Protein AF-A0A914V6E9-F1 (afdb_monomer_lite)

InterPro domains:
  IPR001275 DM DNA-binding domain [PF00751] (6-47)
  IPR001275 DM DNA-binding domain [PS50809] (8-56)
  IPR001275 DM DNA-binding domain [SM00301] (4-58)
  IPR026607 DMRT family [PTHR12322] (3-56)
  IPR036407 DM DNA-binding domain superfamily [G3DSA:4.10.1040.10] (1-49)
  IPR036407 DM DNA-binding domain superfamily [SSF82927] (3-50)

Secondary structure (DSSP, 8-state):
------B-HHHHTTT----BSTTTTTT-TTTT--SHHHHHHHHHHHHHHHHHHHHHH-------TT------------------------

Radius of gyration: 22.56 Å; chains: 1; bounding box: 60×39×49 Å

Sequence (90 aa):
MPKDQYMCQLCANHGIFNQPKKGHKQKCPYKTCECNLCALNTKRRTLDQIERQLKNTSGPADFDPHQKGSSSYAGLTINKNMETPSTSKI

Organism: NCBI:txid2011161

Foldseek 3Di:
DDPDQPADQQCVLVVHGPHRPVPCQVVPPSVPPPPPSVVVVVVVVVVVVVVVVVVVVDDPPPCPVPDDDDDPPPDDDDDPPDDDPDDDDD

Structure (mmCIF, N/CA/C/O backbone):
data_AF-A0A914V6E9-F1
#
_entry.id   AF-A0A914V6E9-F1
#
loop_
_atom_site.group_PDB
_atom_site.id
_atom_site.type_symbol
_atom_site.label_atom_id
_atom_site.label_alt_id
_atom_site.label_comp_id
_atom_site.label_asym_id
_atom_site.label_entity_id
_atom_site.label_seq_id
_atom_site.pdbx_PDB_ins_code
_atom_site.Cartn_x
_atom_site.Cartn_y
_atom_site.Cartn_z
_atom_site.occupancy
_atom_site.B_iso_or_equiv
_atom_site.auth_seq_id
_atom_site.auth_comp_id
_atom_site.auth_asym_id
_atom_site.auth_atom_id
_atom_site.pdbx_PDB_model_num
ATOM 1 N N . MET A 1 1 ? -9.284 19.792 -5.601 1.00 48.66 1 MET A N 1
ATOM 2 C CA . MET A 1 1 ? -8.999 18.878 -4.472 1.00 48.66 1 MET A CA 1
ATOM 3 C C . MET A 1 1 ? -7.527 19.013 -4.130 1.00 48.66 1 MET A C 1
ATOM 5 O O . MET A 1 1 ? -6.739 18.944 -5.070 1.00 48.66 1 MET A O 1
ATOM 9 N N . PRO A 1 2 ? -7.136 19.286 -2.875 1.00 43.62 2 PRO A N 1
ATOM 10 C CA . PRO A 1 2 ? -5.724 19.410 -2.539 1.00 43.62 2 PRO A CA 1
ATOM 11 C C . PRO A 1 2 ? -5.047 18.068 -2.823 1.00 43.62 2 PRO A C 1
ATOM 13 O O . PRO A 1 2 ? -5.477 17.032 -2.314 1.00 43.62 2 PRO A O 1
ATOM 16 N N . LYS A 1 3 ? -4.043 18.095 -3.699 1.00 51.66 3 LYS A N 1
ATOM 17 C CA . LYS A 1 3 ? -3.194 16.947 -3.996 1.00 51.66 3 LYS A CA 1
ATOM 18 C C . LYS A 1 3 ? -2.377 16.603 -2.746 1.00 51.66 3 LYS A C 1
ATOM 20 O O . LYS A 1 3 ? -1.798 17.479 -2.114 1.00 51.66 3 LYS A O 1
ATOM 25 N N . ASP A 1 4 ? -2.334 15.313 -2.443 1.00 57.72 4 ASP A N 1
ATOM 26 C CA . ASP A 1 4 ? -1.236 14.660 -1.728 1.00 57.72 4 ASP A CA 1
ATOM 27 C C . ASP A 1 4 ? -1.158 14.803 -0.203 1.00 57.72 4 ASP A C 1
ATOM 29 O O . ASP A 1 4 ? -0.062 14.853 0.363 1.00 57.72 4 ASP A O 1
ATOM 33 N N . GLN A 1 5 ? -2.283 14.691 0.517 1.00 57.97 5 GLN A N 1
ATOM 34 C CA . GLN A 1 5 ? -2.148 14.139 1.868 1.00 57.97 5 GLN A CA 1
ATOM 35 C C . GLN A 1 5 ? -1.822 12.647 1.748 1.00 57.97 5 GLN A C 1
ATOM 37 O O . GLN A 1 5 ? -2.671 11.810 1.451 1.00 57.97 5 GLN A O 1
ATOM 42 N N . TYR A 1 6 ? -0.538 12.330 1.906 1.00 79.25 6 TYR A N 1
ATOM 43 C CA . TYR A 1 6 ? 0.013 11.002 1.673 1.00 79.25 6 TYR A CA 1
ATOM 44 C C . TYR A 1 6 ? -0.450 10.025 2.764 1.00 79.25 6 TYR A C 1
ATOM 46 O O . TYR A 1 6 ? 0.143 9.936 3.845 1.00 79.25 6 TYR A O 1
ATOM 54 N N . MET A 1 7 ? -1.541 9.312 2.487 1.00 89.88 7 MET A N 1
ATOM 55 C CA . MET A 1 7 ? -2.132 8.321 3.386 1.00 89.88 7 MET A CA 1
ATOM 56 C C . MET A 1 7 ? -1.473 6.947 3.242 1.00 89.88 7 MET A C 1
ATOM 58 O O . MET A 1 7 ? -0.811 6.622 2.251 1.00 89.88 7 MET A O 1
ATOM 62 N N . CYS A 1 8 ? -1.629 6.113 4.266 1.00 93.00 8 CYS A N 1
ATOM 63 C CA . CYS A 1 8 ? -1.175 4.735 4.221 1.00 93.00 8 CYS A CA 1
ATOM 64 C C . CYS A 1 8 ? -2.037 3.914 3.250 1.00 93.00 8 CYS A C 1
ATOM 66 O O . CYS A 1 8 ? -3.165 3.548 3.567 1.00 93.00 8 CYS A O 1
ATOM 68 N N . GLN A 1 9 ? -1.471 3.562 2.092 1.00 92.62 9 GLN A N 1
ATOM 69 C CA . GLN A 1 9 ? -2.175 2.759 1.087 1.00 92.62 9 GLN A CA 1
ATOM 70 C C . GLN A 1 9 ? -2.620 1.377 1.597 1.00 92.62 9 GLN A C 1
ATOM 72 O O . GLN A 1 9 ? -3.652 0.881 1.166 1.00 92.62 9 GLN A O 1
ATOM 77 N N . LEU A 1 10 ? -1.879 0.763 2.529 1.00 94.06 10 LEU A N 1
ATOM 78 C CA . LEU A 1 10 ? -2.279 -0.524 3.110 1.00 94.06 10 LEU A CA 1
ATOM 79 C C . LEU A 1 10 ? -3.588 -0.382 3.897 1.00 94.06 10 LEU A C 1
ATOM 81 O O . LEU A 1 10 ? -4.492 -1.180 3.713 1.00 94.06 10 LEU A O 1
ATOM 85 N N . CYS A 1 11 ? -3.736 0.677 4.694 1.00 94.69 11 CYS A N 1
ATOM 86 C CA . CYS A 1 11 ? -4.988 0.969 5.398 1.00 94.69 11 CYS A CA 1
ATOM 87 C C . CYS A 1 11 ? -6.121 1.308 4.424 1.00 94.69 11 CYS A C 1
ATOM 89 O O . CYS A 1 11 ? -7.234 0.813 4.585 1.00 94.69 11 CYS A O 1
ATOM 91 N N . ALA A 1 12 ? -5.821 2.083 3.379 1.00 93.81 12 ALA A N 1
ATOM 92 C CA . ALA A 1 12 ? -6.794 2.446 2.354 1.00 93.81 12 ALA A CA 1
ATOM 93 C C . ALA A 1 12 ? -7.367 1.211 1.635 1.00 93.81 12 ALA A C 1
ATOM 95 O O . ALA A 1 12 ? -8.567 1.148 1.386 1.00 93.81 12 ALA A O 1
ATOM 96 N N . ASN A 1 13 ? -6.540 0.189 1.383 1.00 94.81 13 ASN A N 1
ATOM 97 C CA . ASN A 1 13 ? -6.979 -1.084 0.800 1.00 94.81 13 ASN A CA 1
ATOM 98 C C . ASN A 1 13 ? -7.981 -1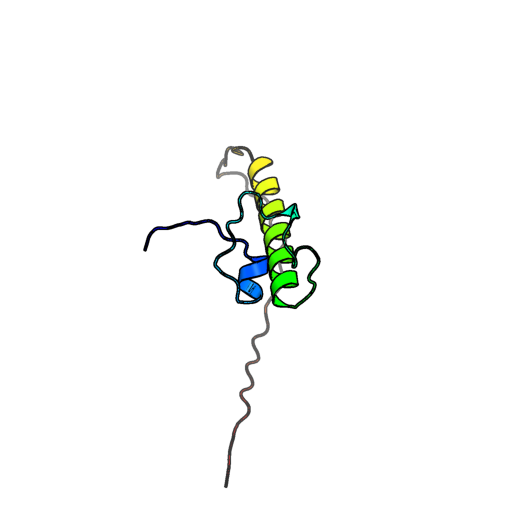.851 1.685 1.00 94.81 13 ASN A C 1
ATOM 100 O O . ASN A 1 13 ? -8.701 -2.708 1.184 1.00 94.81 13 ASN A O 1
ATOM 104 N N . HIS A 1 14 ? -8.036 -1.540 2.982 1.00 95.50 14 HIS A N 1
ATOM 105 C CA . HIS A 1 14 ? -8.985 -2.095 3.948 1.00 95.50 14 HIS A CA 1
ATOM 106 C C . HIS A 1 14 ? -10.088 -1.094 4.342 1.00 95.50 14 HIS A C 1
ATOM 108 O O . HIS A 1 14 ? -10.777 -1.297 5.337 1.00 95.50 14 HIS A O 1
ATOM 114 N N . GLY A 1 15 ? -10.261 -0.008 3.578 1.00 93.88 15 GLY A N 1
ATOM 115 C CA . GLY A 1 15 ? -11.307 0.995 3.805 1.00 93.88 15 GLY A CA 1
ATOM 116 C C . GLY A 1 15 ? -10.965 2.065 4.847 1.00 93.88 15 GLY A C 1
ATOM 117 O O . GLY A 1 15 ? -11.824 2.862 5.214 1.00 93.88 15 GLY A O 1
ATOM 118 N N . ILE A 1 16 ? -9.718 2.120 5.324 1.00 92.81 16 ILE A N 1
ATOM 119 C CA . ILE A 1 16 ? -9.273 3.074 6.345 1.00 92.81 16 ILE A CA 1
ATOM 120 C C . ILE A 1 16 ? -8.415 4.166 5.692 1.00 92.81 16 ILE A C 1
ATOM 122 O O . ILE A 1 16 ? -7.231 3.976 5.411 1.00 92.81 16 ILE A O 1
ATOM 126 N N . PHE A 1 17 ? -9.002 5.347 5.489 1.00 90.25 17 PHE A N 1
ATOM 127 C CA . PHE A 1 17 ? -8.375 6.455 4.747 1.00 90.25 17 PHE A CA 1
ATOM 128 C C . PHE A 1 17 ? -7.812 7.582 5.627 1.00 90.25 17 PHE A C 1
ATOM 130 O O . PHE A 1 17 ? -7.125 8.468 5.130 1.00 90.25 17 PHE A O 1
ATOM 137 N N . ASN A 1 18 ? -8.050 7.548 6.940 1.00 89.75 18 ASN A N 1
ATOM 138 C CA . ASN A 1 18 ? -7.631 8.590 7.887 1.00 89.75 18 ASN A CA 1
ATOM 139 C C . ASN A 1 18 ? -6.232 8.363 8.492 1.00 89.75 18 ASN A C 1
ATOM 141 O O . ASN A 1 18 ? -5.880 8.997 9.484 1.00 89.75 18 ASN A O 1
ATOM 145 N N . GLN A 1 19 ? -5.441 7.442 7.932 1.00 90.62 19 GLN A N 1
ATOM 146 C CA . GLN A 1 19 ? -4.127 7.077 8.466 1.00 90.62 19 GLN A CA 1
ATOM 147 C C . GLN A 1 19 ? -3.012 7.794 7.695 1.00 90.62 19 GLN A C 1
ATOM 149 O O . GLN A 1 19 ? -2.655 7.353 6.596 1.00 90.62 19 GLN A O 1
ATOM 154 N N . PRO A 1 20 ? -2.421 8.872 8.247 1.00 90.62 20 PRO A N 1
ATOM 155 C CA . PRO A 1 20 ? -1.319 9.571 7.598 1.00 90.62 20 PRO A CA 1
ATOM 156 C C . PRO A 1 20 ? -0.096 8.660 7.522 1.00 90.62 20 PRO A C 1
ATOM 158 O O . PRO A 1 20 ? 0.258 7.993 8.489 1.00 90.62 20 PRO A O 1
ATOM 161 N N . LYS A 1 21 ? 0.604 8.631 6.385 1.00 85.69 21 LYS A N 1
ATOM 162 C CA . LYS A 1 21 ? 1.749 7.723 6.212 1.00 85.69 21 LYS A CA 1
ATOM 163 C C . LYS A 1 21 ? 2.938 8.088 7.115 1.00 85.69 21 LYS A C 1
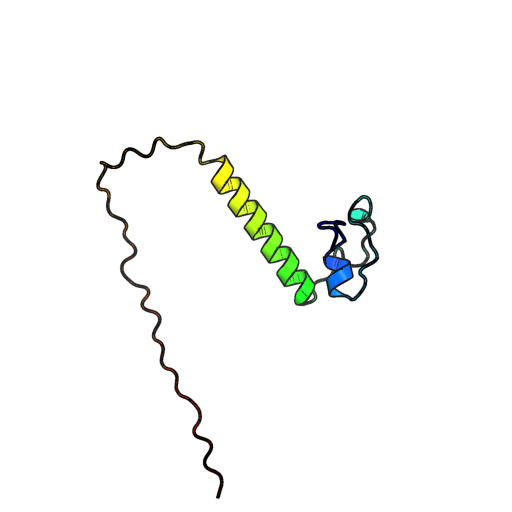ATOM 165 O O . LYS A 1 21 ? 3.700 7.201 7.514 1.00 85.69 21 LYS A O 1
ATOM 170 N N . LYS A 1 22 ? 3.116 9.376 7.439 1.00 86.81 22 LYS A N 1
ATOM 171 C CA . LYS A 1 22 ? 4.193 9.868 8.318 1.00 86.81 22 LYS A CA 1
ATOM 172 C C . LYS A 1 22 ? 4.027 9.262 9.719 1.00 86.81 22 LYS A C 1
ATOM 174 O O . LYS A 1 22 ? 2.987 9.420 10.340 1.00 86.81 22 LYS A O 1
ATOM 179 N N . GLY A 1 23 ? 5.032 8.526 10.199 1.00 88.44 23 GLY A N 1
ATOM 180 C CA . GLY A 1 23 ? 5.011 7.867 11.518 1.00 88.44 23 GLY A CA 1
ATOM 181 C C . GLY A 1 23 ? 4.165 6.586 11.618 1.00 88.44 23 GLY A C 1
ATOM 182 O O . GLY A 1 23 ? 4.362 5.799 12.539 1.00 88.44 23 GLY A O 1
ATOM 183 N N . HIS A 1 24 ? 3.286 6.311 10.652 1.00 92.31 24 HIS A N 1
ATOM 184 C CA . HIS A 1 24 ? 2.387 5.153 10.691 1.00 92.31 24 HIS A CA 1
ATOM 185 C C . HIS A 1 24 ? 3.027 3.846 10.193 1.00 92.31 24 HIS A C 1
ATOM 187 O O . HIS A 1 24 ? 2.604 2.768 10.594 1.00 92.31 24 HIS A O 1
ATOM 193 N N . LYS A 1 25 ? 4.080 3.901 9.359 1.00 88.44 25 LYS A N 1
ATOM 194 C CA . LYS A 1 25 ? 4.671 2.712 8.697 1.00 88.44 25 LYS A CA 1
ATOM 195 C C . LYS A 1 25 ? 4.951 1.526 9.636 1.00 88.44 25 LYS A C 1
ATOM 197 O O . LYS A 1 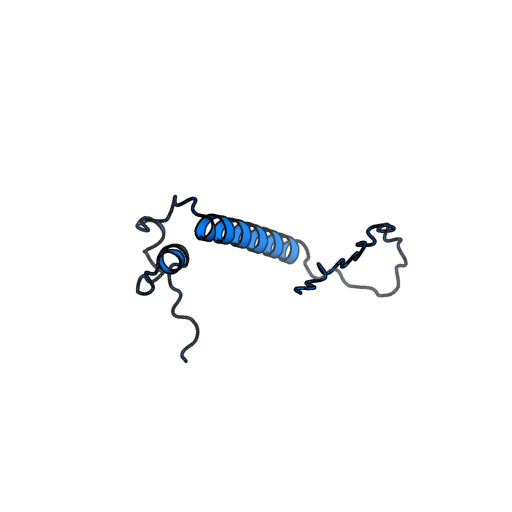25 ? 4.721 0.392 9.235 1.00 88.44 25 LYS A O 1
ATOM 202 N N . GLN A 1 26 ? 5.470 1.765 10.843 1.00 89.75 26 GLN A N 1
ATOM 203 C CA . GLN A 1 26 ? 5.796 0.686 11.791 1.00 89.75 26 GLN A CA 1
ATOM 204 C C . GLN A 1 26 ? 4.603 0.235 12.639 1.00 89.75 26 GLN A C 1
ATOM 206 O O . GLN A 1 26 ? 4.582 -0.906 13.078 1.00 89.75 26 GLN A O 1
ATOM 211 N N . LYS A 1 27 ? 3.615 1.115 12.838 1.00 92.44 27 LYS A N 1
ATOM 212 C CA . LYS A 1 27 ? 2.400 0.858 13.625 1.00 92.44 27 LYS A CA 1
ATOM 213 C C . LYS A 1 27 ? 1.223 0.389 12.761 1.00 92.44 27 LYS A C 1
ATOM 215 O O . LYS A 1 27 ? 0.123 0.214 13.269 1.00 92.44 27 LYS A O 1
ATOM 220 N N . CYS A 1 28 ? 1.432 0.240 11.454 1.00 93.62 28 CYS A N 1
ATOM 221 C CA . CYS A 1 28 ? 0.385 -0.146 10.523 1.00 93.62 28 CYS A CA 1
ATOM 222 C C . CYS A 1 28 ? -0.065 -1.586 10.811 1.00 93.62 28 CYS A C 1
ATOM 224 O O . CYS A 1 28 ? 0.762 -2.494 10.696 1.00 93.62 28 CYS A O 1
ATOM 226 N N . PRO A 1 29 ? -1.354 -1.822 11.115 1.00 94.50 29 PRO A N 1
ATOM 227 C CA . PRO A 1 29 ? -1.856 -3.168 11.391 1.00 94.50 29 PRO A CA 1
ATOM 228 C C . PRO A 1 29 ? -1.798 -4.071 10.151 1.00 94.50 29 PRO A C 1
ATOM 230 O O . PRO A 1 29 ? -1.637 -5.279 10.264 1.00 94.50 29 PRO A O 1
ATOM 233 N N . TYR A 1 30 ? -1.848 -3.480 8.955 1.00 95.56 30 TYR A N 1
ATOM 234 C CA . TYR A 1 30 ? -1.808 -4.198 7.679 1.00 95.56 30 TYR A CA 1
ATOM 235 C C . TYR A 1 30 ? -0.399 -4.313 7.086 1.00 95.56 30 TYR A C 1
ATOM 237 O O . TYR A 1 30 ? -0.254 -4.672 5.920 1.00 95.56 30 TYR A O 1
ATOM 245 N N . LYS A 1 31 ? 0.656 -4.011 7.862 1.00 93.31 31 LYS A N 1
ATOM 246 C CA . LYS A 1 31 ? 2.059 -4.086 7.407 1.00 93.31 31 LYS A CA 1
ATOM 247 C C . LYS A 1 31 ? 2.425 -5.465 6.848 1.00 93.31 31 LYS A C 1
ATOM 249 O O . LYS A 1 31 ? 3.230 -5.538 5.926 1.00 93.31 31 LYS A O 1
ATOM 254 N N . THR A 1 32 ? 1.854 -6.522 7.417 1.00 93.75 32 THR A N 1
ATOM 255 C CA . THR A 1 32 ? 2.087 -7.926 7.045 1.00 93.75 32 THR A CA 1
ATOM 256 C C . THR A 1 32 ? 0.858 -8.558 6.391 1.00 93.75 32 THR A C 1
ATOM 258 O O . THR A 1 32 ? 0.721 -9.774 6.384 1.00 93.75 32 THR A O 1
ATOM 261 N N . CYS A 1 33 ? -0.081 -7.751 5.886 1.00 95.44 33 CYS A N 1
ATOM 262 C CA . CYS A 1 33 ? -1.266 -8.280 5.226 1.00 95.44 33 CYS A CA 1
ATOM 263 C C . CYS A 1 33 ? -0.926 -8.804 3.823 1.00 95.44 33 CYS A C 1
ATOM 265 O O . CYS A 1 33 ? -0.321 -8.094 3.019 1.00 95.44 33 CYS A O 1
ATOM 267 N N . GLU A 1 34 ? -1.394 -10.012 3.513 1.00 95.75 34 GLU A N 1
ATOM 268 C CA . GLU A 1 34 ? -1.161 -10.698 2.234 1.00 95.75 34 GLU A CA 1
ATOM 269 C C . GLU A 1 34 ? -2.427 -10.807 1.369 1.00 95.75 34 GLU A C 1
ATOM 271 O O . GLU A 1 34 ? -2.479 -11.576 0.413 1.00 95.75 34 GLU A O 1
ATOM 276 N N . CYS A 1 35 ? -3.468 -10.019 1.668 1.00 97.25 35 CYS A N 1
ATOM 277 C CA . CYS A 1 35 ? -4.662 -9.976 0.825 1.00 97.25 35 CYS A CA 1
ATOM 278 C C . CYS A 1 35 ? -4.315 -9.506 -0.601 1.00 97.25 35 CYS A C 1
ATOM 280 O O . CYS A 1 35 ? -3.325 -8.801 -0.813 1.00 97.25 35 CYS A O 1
ATOM 282 N N . ASN A 1 36 ? -5.167 -9.825 -1.578 1.00 97.06 36 ASN A N 1
ATOM 283 C CA . ASN A 1 36 ? -4.918 -9.513 -2.992 1.00 97.06 36 ASN A CA 1
ATOM 284 C C . ASN A 1 36 ? -4.551 -8.036 -3.236 1.00 97.06 36 ASN A C 1
ATOM 286 O O . ASN A 1 36 ? -3.602 -7.744 -3.962 1.00 97.06 36 ASN A O 1
ATOM 290 N N . LEU A 1 37 ? -5.244 -7.096 -2.582 1.00 95.31 37 LEU A N 1
ATOM 291 C CA . LEU A 1 37 ? -4.976 -5.659 -2.720 1.00 95.31 37 LEU A CA 1
ATOM 292 C C . LEU A 1 37 ? -3.606 -5.258 -2.144 1.00 95.31 37 LEU A C 1
ATOM 294 O O . LEU A 1 37 ? -2.874 -4.472 -2.752 1.00 95.31 37 LEU A O 1
ATOM 298 N N . CYS A 1 38 ? -3.237 -5.798 -0.981 1.00 95.31 38 CYS A N 1
ATOM 299 C CA . CYS A 1 38 ? -1.948 -5.535 -0.338 1.00 95.31 38 CYS A CA 1
ATOM 300 C C . CYS A 1 38 ? -0.790 -6.199 -1.095 1.00 95.31 38 CYS A C 1
ATOM 302 O O . CYS A 1 38 ? 0.231 -5.551 -1.326 1.00 95.31 38 CYS A O 1
ATOM 304 N N . ALA A 1 39 ? -0.975 -7.424 -1.591 1.00 95.38 39 ALA A N 1
ATOM 305 C CA . ALA A 1 39 ? -0.005 -8.110 -2.440 1.00 95.38 39 ALA A CA 1
ATOM 306 C C . ALA A 1 39 ? 0.273 -7.328 -3.738 1.00 95.38 39 ALA A C 1
ATOM 308 O O . ALA A 1 39 ? 1.433 -7.130 -4.110 1.00 95.38 39 ALA A O 1
ATOM 309 N N . LEU A 1 40 ? -0.772 -6.815 -4.401 1.00 95.50 40 LEU A N 1
ATOM 310 C CA . LEU A 1 40 ? -0.629 -5.936 -5.568 1.00 95.50 40 LEU A CA 1
ATOM 311 C C . LEU A 1 40 ? 0.122 -4.642 -5.223 1.00 95.50 40 LEU A C 1
ATOM 313 O O . LEU A 1 40 ? 0.999 -4.221 -5.981 1.00 95.50 40 LEU A O 1
ATOM 317 N N . ASN A 1 41 ? -0.160 -4.032 -4.066 1.00 93.62 41 ASN A N 1
ATOM 318 C CA . ASN A 1 41 ? 0.552 -2.832 -3.624 1.00 93.62 41 ASN A CA 1
ATOM 319 C C . ASN A 1 41 ? 2.051 -3.087 -3.417 1.00 93.62 41 ASN A C 1
ATOM 321 O O . ASN A 1 41 ? 2.873 -2.271 -3.834 1.00 93.62 41 ASN A O 1
ATOM 325 N N . THR A 1 42 ? 2.410 -4.215 -2.804 1.00 92.81 42 THR A N 1
ATOM 326 C CA . THR A 1 42 ? 3.807 -4.612 -2.597 1.00 92.81 42 THR A CA 1
ATOM 327 C C . THR A 1 42 ? 4.522 -4.813 -3.929 1.00 92.81 42 THR A C 1
ATOM 329 O O . THR A 1 42 ? 5.566 -4.202 -4.145 1.00 92.81 42 THR A O 1
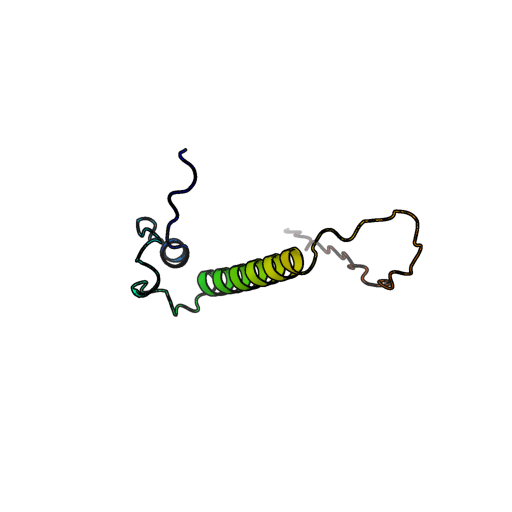ATOM 332 N N . LYS A 1 43 ? 3.922 -5.564 -4.864 1.00 94.81 43 LYS A N 1
ATOM 333 C CA . LYS A 1 43 ? 4.474 -5.761 -6.216 1.00 94.81 43 LYS A CA 1
ATOM 334 C C . LYS A 1 43 ? 4.712 -4.431 -6.932 1.00 94.81 43 LYS A C 1
ATOM 336 O O . LYS A 1 43 ? 5.784 -4.221 -7.494 1.00 94.81 43 LYS A O 1
ATOM 341 N N . ARG A 1 44 ? 3.749 -3.502 -6.862 1.00 95.12 44 ARG A N 1
ATOM 342 C CA . ARG A 1 44 ? 3.896 -2.169 -7.461 1.00 95.12 44 ARG A CA 1
ATOM 343 C C . ARG A 1 44 ? 5.092 -1.408 -6.887 1.00 95.12 44 ARG A C 1
ATOM 345 O O . ARG A 1 44 ? 5.865 -0.846 -7.653 1.00 95.12 44 ARG A O 1
ATOM 352 N N . ARG A 1 45 ? 5.283 -1.430 -5.563 1.00 92.38 45 ARG A N 1
ATOM 353 C CA . ARG A 1 45 ? 6.431 -0.772 -4.914 1.00 92.38 45 ARG A CA 1
ATOM 354 C C . ARG A 1 45 ? 7.764 -1.370 -5.341 1.00 92.38 45 ARG A C 1
ATOM 356 O O . ARG A 1 45 ? 8.715 -0.619 -5.530 1.00 92.38 45 ARG A O 1
ATOM 363 N N . THR A 1 46 ? 7.832 -2.690 -5.492 1.00 93.94 46 THR A N 1
ATOM 364 C CA . THR A 1 46 ? 9.030 -3.367 -5.998 1.00 93.94 46 THR A CA 1
ATOM 365 C C . THR A 1 46 ? 9.354 -2.906 -7.419 1.00 93.94 46 THR A C 1
ATOM 367 O O . THR A 1 46 ? 10.497 -2.551 -7.689 1.00 93.94 46 THR A O 1
ATOM 370 N N . LEU A 1 47 ? 8.354 -2.823 -8.305 1.00 95.00 47 LEU A N 1
ATOM 371 C CA . LEU A 1 47 ? 8.543 -2.306 -9.665 1.00 95.00 47 LEU A CA 1
ATOM 372 C C . LEU A 1 47 ? 9.004 -0.844 -9.671 1.00 95.00 47 LEU A C 1
ATOM 374 O O . LEU A 1 47 ? 9.980 -0.527 -10.343 1.00 95.00 47 LEU A O 1
ATOM 378 N N . ASP A 1 48 ? 8.376 0.024 -8.872 1.00 92.44 48 ASP A N 1
ATOM 379 C CA . ASP A 1 48 ? 8.787 1.430 -8.756 1.00 92.44 48 ASP A CA 1
ATOM 380 C C . ASP A 1 48 ? 10.239 1.555 -8.245 1.00 92.44 48 ASP A C 1
ATOM 382 O O . ASP A 1 48 ? 10.973 2.464 -8.636 1.00 92.44 48 ASP A O 1
ATOM 386 N N . GLN A 1 49 ? 10.675 0.651 -7.359 1.00 93.06 49 GLN A N 1
ATOM 387 C CA . GLN A 1 49 ? 12.048 0.616 -6.854 1.00 93.06 49 GLN A CA 1
ATOM 388 C C . GLN A 1 49 ? 13.043 0.166 -7.932 1.00 93.06 49 GLN A C 1
ATOM 390 O O . GLN A 1 49 ? 14.138 0.722 -8.007 1.00 93.06 49 GLN A O 1
ATOM 395 N N . ILE A 1 50 ? 12.682 -0.821 -8.754 1.00 94.38 50 ILE A N 1
ATOM 396 C CA . ILE A 1 50 ? 13.504 -1.277 -9.884 1.00 94.38 50 ILE A CA 1
ATOM 397 C C . ILE A 1 50 ? 13.611 -0.165 -10.933 1.00 94.38 50 ILE A C 1
ATOM 399 O O . ILE A 1 50 ? 14.714 0.179 -11.344 1.00 94.38 50 ILE A O 1
ATOM 403 N N . GLU A 1 51 ? 12.495 0.465 -11.305 1.00 93.31 51 GLU A N 1
ATOM 404 C CA . GLU A 1 51 ? 12.470 1.565 -12.276 1.00 93.31 51 GLU A CA 1
ATOM 405 C C . GLU A 1 51 ? 13.371 2.731 -11.839 1.00 93.31 51 GLU A C 1
ATOM 407 O O . GLU A 1 51 ? 14.133 3.270 -12.639 1.00 93.31 51 GLU A O 1
ATOM 412 N N . ARG A 1 52 ? 13.332 3.100 -10.551 1.00 92.00 52 ARG A N 1
ATOM 413 C CA . ARG A 1 52 ? 14.212 4.139 -9.988 1.00 92.00 52 ARG A CA 1
ATOM 414 C C . ARG A 1 52 ? 15.685 3.753 -10.043 1.00 92.00 52 ARG A C 1
ATOM 416 O O . ARG A 1 52 ? 16.510 4.616 -10.315 1.00 92.00 52 ARG A O 1
ATOM 423 N N . GLN A 1 53 ? 16.016 2.490 -9.781 1.00 92.06 53 GLN A N 1
ATOM 424 C CA . GLN A 1 53 ? 17.395 2.012 -9.889 1.00 92.06 53 GLN A CA 1
ATOM 425 C C . GLN A 1 53 ? 17.888 2.108 -11.331 1.00 92.06 53 GLN A C 1
ATOM 427 O O . GLN A 1 53 ? 18.927 2.713 -11.558 1.00 92.06 53 GLN A O 1
ATOM 432 N N . LEU A 1 54 ? 17.102 1.623 -12.298 1.00 91.31 54 LEU A N 1
ATOM 433 C CA . LEU A 1 54 ? 17.451 1.702 -13.719 1.00 91.31 54 LEU A CA 1
ATOM 434 C C . LEU A 1 54 ? 17.679 3.150 -14.169 1.00 91.31 54 LEU A C 1
ATOM 436 O O . LEU A 1 54 ? 18.702 3.433 -14.783 1.00 91.31 54 LEU A O 1
ATOM 440 N N . LYS A 1 55 ? 16.784 4.073 -13.787 1.00 89.38 55 LYS A N 1
ATOM 441 C CA . LYS A 1 55 ? 16.919 5.509 -14.092 1.00 89.38 55 LYS A CA 1
ATOM 442 C C . LYS A 1 55 ? 18.160 6.147 -13.472 1.00 89.38 55 LYS A C 1
ATOM 444 O O . LYS A 1 55 ? 18.740 7.036 -14.077 1.00 89.38 55 LYS A O 1
ATOM 449 N N . ASN A 1 56 ? 18.552 5.720 -12.273 1.00 77.62 56 ASN A N 1
ATOM 450 C CA . ASN A 1 56 ? 19.723 6.266 -11.589 1.00 77.62 56 ASN A CA 1
ATOM 451 C C . ASN A 1 56 ? 21.041 5.682 -12.121 1.00 77.62 56 ASN A C 1
ATOM 453 O O . ASN A 1 56 ? 22.067 6.349 -12.044 1.00 77.62 56 ASN A O 1
ATOM 457 N N . THR A 1 57 ? 21.032 4.451 -12.641 1.00 67.19 57 THR A N 1
ATOM 458 C CA . THR A 1 57 ? 22.206 3.834 -13.280 1.00 67.19 57 THR A CA 1
ATOM 459 C C . THR A 1 57 ? 22.410 4.357 -14.704 1.00 67.19 57 THR A C 1
ATOM 461 O O . THR A 1 57 ? 23.547 4.473 -15.153 1.00 67.19 57 THR A O 1
ATOM 464 N N . SER A 1 58 ? 21.338 4.761 -15.390 1.00 60.00 58 SER A N 1
ATOM 465 C CA . SER A 1 58 ? 21.411 5.574 -16.604 1.00 60.00 58 SER A CA 1
ATOM 466 C C . SER A 1 58 ? 21.531 7.066 -16.252 1.00 60.00 58 SER A C 1
ATOM 468 O O . SER A 1 58 ? 20.565 7.821 -16.368 1.00 60.00 58 SER A O 1
ATOM 470 N N . GLY A 1 59 ? 22.729 7.518 -15.857 1.00 56.03 59 GLY A N 1
ATOM 471 C CA . GLY A 1 59 ? 23.125 8.914 -16.118 1.00 56.03 59 GLY A CA 1
ATOM 472 C C . GLY A 1 59 ? 22.981 9.228 -17.618 1.00 56.03 59 GLY A C 1
ATOM 473 O O . GLY A 1 59 ? 22.758 8.288 -18.384 1.00 56.03 59 GLY A O 1
ATOM 474 N N . PRO A 1 60 ? 23.052 10.498 -18.068 1.00 50.50 60 PRO A N 1
ATOM 475 C CA . PRO A 1 60 ? 22.822 10.830 -19.470 1.00 50.50 60 PRO A CA 1
ATOM 476 C C . PRO A 1 60 ? 23.855 10.083 -20.315 1.00 50.50 60 PRO A C 1
ATOM 478 O O . PRO A 1 60 ? 25.007 10.481 -20.405 1.00 50.50 60 PRO A O 1
ATOM 481 N N . ALA A 1 61 ? 23.456 8.947 -20.879 1.00 55.38 61 ALA A N 1
ATOM 482 C CA . ALA A 1 61 ? 24.157 8.367 -21.995 1.00 55.38 61 ALA A CA 1
ATOM 483 C C . ALA A 1 61 ? 23.905 9.368 -23.113 1.00 55.38 61 ALA A C 1
ATOM 485 O O . ALA A 1 61 ? 22.759 9.513 -23.544 1.00 55.38 61 ALA A O 1
ATOM 486 N N . ASP A 1 62 ? 24.939 10.123 -23.477 1.00 51.62 62 ASP A N 1
ATOM 487 C CA . ASP A 1 62 ? 24.967 10.933 -24.683 1.00 51.62 62 ASP A CA 1
ATOM 488 C C . ASP A 1 62 ? 24.417 10.078 -25.829 1.00 51.62 62 ASP A C 1
ATOM 490 O O . ASP A 1 62 ? 25.060 9.148 -26.319 1.00 51.62 62 ASP A O 1
ATOM 494 N N . PHE A 1 63 ? 23.152 10.318 -26.175 1.00 51.72 63 PHE A N 1
ATOM 495 C CA . PHE A 1 63 ? 22.467 9.598 -27.232 1.00 51.72 63 PHE A CA 1
ATOM 496 C C . PHE A 1 63 ? 22.953 10.198 -28.546 1.00 51.72 63 PHE A C 1
ATOM 498 O O . PHE A 1 63 ? 22.334 11.108 -29.094 1.00 51.72 63 PHE A O 1
ATOM 505 N N . ASP A 1 64 ? 24.106 9.725 -29.016 1.00 54.38 64 ASP A N 1
ATOM 506 C CA . ASP A 1 64 ? 24.538 9.948 -30.389 1.00 54.38 64 ASP A CA 1
ATOM 507 C C . ASP A 1 64 ? 23.587 9.173 -31.328 1.00 54.38 64 ASP A C 1
ATOM 509 O O . ASP A 1 64 ? 23.493 7.944 -31.226 1.00 54.38 64 ASP A O 1
ATOM 513 N N . PRO A 1 65 ? 22.842 9.838 -32.234 1.00 53.62 65 PRO A N 1
ATOM 514 C CA . PRO A 1 65 ? 21.830 9.167 -33.049 1.00 53.62 65 PRO A CA 1
ATOM 515 C C . PRO A 1 65 ? 22.394 8.240 -34.140 1.00 53.62 65 PRO A C 1
ATOM 517 O O . PRO A 1 65 ? 21.606 7.719 -34.931 1.00 53.62 65 PRO A O 1
ATOM 520 N N . HIS A 1 66 ? 23.716 8.046 -34.255 1.00 61.62 66 HIS A N 1
ATOM 521 C CA . HIS A 1 66 ? 24.316 7.404 -35.430 1.00 61.62 66 HIS A CA 1
ATOM 522 C C . HIS A 1 66 ? 24.843 5.974 -35.256 1.00 61.62 66 HIS A C 1
ATOM 524 O O . HIS A 1 66 ? 25.283 5.387 -36.252 1.00 61.62 66 HIS A O 1
ATOM 530 N N . GLN A 1 67 ? 24.717 5.328 -34.094 1.00 52.34 67 GLN A N 1
ATOM 531 C CA . GLN A 1 67 ? 25.172 3.937 -33.954 1.00 52.34 67 GLN A CA 1
ATOM 532 C C . GLN A 1 67 ? 24.039 2.921 -34.192 1.00 52.34 67 GLN A C 1
ATOM 534 O O . GLN A 1 67 ? 23.264 2.561 -33.308 1.00 52.34 67 GLN A O 1
ATOM 539 N N . LYS A 1 68 ? 23.973 2.413 -35.427 1.00 54.72 68 LYS A N 1
ATOM 540 C CA . LYS A 1 68 ? 23.164 1.252 -35.824 1.00 54.72 68 LYS A CA 1
ATOM 541 C C . LYS A 1 68 ? 23.643 0.007 -35.057 1.00 54.72 68 LYS A C 1
ATOM 543 O O . LYS A 1 68 ? 24.779 -0.418 -35.246 1.00 54.72 68 LYS A O 1
ATOM 548 N N . GLY A 1 69 ? 22.785 -0.592 -34.230 1.00 40.44 69 GLY A N 1
ATOM 549 C CA . GLY A 1 69 ? 23.091 -1.812 -33.475 1.00 40.44 69 GLY A CA 1
ATOM 550 C C . GLY A 1 69 ? 21.834 -2.625 -33.163 1.00 40.44 69 GLY A C 1
ATOM 551 O O . GLY A 1 69 ? 20.984 -2.208 -32.387 1.00 40.44 69 GLY A O 1
ATOM 552 N N . SER A 1 70 ? 21.726 -3.771 -33.830 1.00 52.00 70 SER A N 1
ATOM 553 C CA . SER A 1 70 ? 20.708 -4.830 -33.760 1.00 52.00 70 SER A CA 1
ATOM 554 C C . SER A 1 70 ? 19.957 -4.998 -32.427 1.00 52.00 70 SER A C 1
ATOM 556 O O . SER A 1 70 ? 20.521 -5.491 -31.450 1.00 52.00 70 SER A O 1
ATOM 558 N N . SER A 1 71 ? 18.647 -4.726 -32.420 1.00 48.72 71 SER A N 1
ATOM 559 C CA . SER A 1 71 ? 17.757 -5.190 -31.352 1.00 48.72 71 SER A CA 1
ATOM 560 C C . SER A 1 71 ? 17.060 -6.480 -31.782 1.00 48.72 71 SER A C 1
ATOM 562 O O . SER A 1 71 ? 16.147 -6.480 -32.606 1.00 48.72 71 SER A O 1
ATOM 564 N N . SER A 1 72 ? 17.549 -7.597 -31.245 1.00 53.81 72 SER A N 1
ATOM 565 C CA . SER A 1 72 ? 16.933 -8.916 -31.368 1.00 53.81 72 SER A CA 1
ATOM 566 C C . SER A 1 72 ? 15.763 -9.022 -30.385 1.00 53.81 72 SER A C 1
ATOM 568 O O . SER A 1 72 ? 15.916 -9.479 -29.257 1.00 53.81 72 SER A O 1
ATOM 570 N N . TYR A 1 73 ? 14.585 -8.561 -30.801 1.00 53.25 73 TYR A N 1
ATOM 571 C CA . TYR A 1 73 ? 13.305 -9.010 -30.240 1.00 53.25 73 TYR A CA 1
ATOM 572 C C . TYR A 1 73 ? 12.344 -9.369 -31.377 1.00 53.25 73 TYR A C 1
ATOM 574 O O . TYR A 1 73 ? 11.194 -8.948 -31.443 1.00 53.25 73 TYR A O 1
ATOM 582 N N . ALA A 1 74 ? 12.819 -10.182 -32.316 1.00 50.06 74 ALA A N 1
ATOM 583 C CA . ALA A 1 74 ? 11.904 -10.895 -33.189 1.00 50.06 74 ALA A CA 1
ATOM 584 C C . ALA A 1 74 ? 11.136 -11.934 -32.346 1.00 50.06 74 ALA A C 1
ATOM 586 O O . ALA A 1 74 ? 11.726 -12.913 -31.899 1.00 50.06 74 ALA A O 1
ATOM 587 N N . GLY A 1 75 ? 9.828 -11.727 -32.144 1.00 51.94 75 GLY A N 1
ATOM 588 C CA . GLY A 1 75 ? 8.903 -12.854 -31.958 1.00 51.94 75 GLY A CA 1
ATOM 589 C C . GLY A 1 75 ? 8.055 -12.943 -30.684 1.00 51.94 75 GLY A C 1
ATOM 590 O O . GLY A 1 75 ? 7.980 -14.020 -30.105 1.00 51.94 75 GLY A O 1
ATOM 591 N N . LEU A 1 76 ? 7.311 -11.900 -30.296 1.00 50.03 76 LEU A N 1
ATOM 592 C CA . LEU A 1 76 ? 6.056 -12.114 -29.552 1.00 50.03 76 LEU A CA 1
ATOM 593 C C . LEU A 1 76 ? 4.884 -11.443 -30.276 1.00 50.03 76 LEU A C 1
ATOM 595 O O . LEU A 1 76 ? 4.501 -10.313 -29.982 1.00 50.03 76 LEU A O 1
ATOM 599 N N . THR A 1 77 ? 4.298 -12.154 -31.240 1.00 55.09 77 THR A N 1
ATOM 600 C CA . THR A 1 77 ? 2.961 -11.839 -31.746 1.00 55.09 77 THR A CA 1
ATOM 601 C C . THR A 1 77 ? 1.931 -12.356 -30.742 1.00 55.09 77 THR A C 1
ATOM 603 O O . THR A 1 77 ? 1.802 -13.554 -30.501 1.00 55.09 77 THR A O 1
ATOM 606 N N . ILE A 1 78 ? 1.193 -11.441 -30.114 1.00 56.41 78 ILE A N 1
ATOM 607 C CA . ILE A 1 78 ? 0.030 -11.792 -29.297 1.00 56.41 78 ILE A CA 1
ATOM 608 C C . ILE A 1 78 ? -1.087 -12.196 -30.263 1.00 56.41 78 ILE A C 1
ATOM 610 O O . ILE A 1 78 ? -1.666 -11.342 -30.936 1.00 56.41 78 ILE A O 1
ATOM 614 N N . ASN A 1 79 ? -1.386 -13.494 -30.334 1.00 55.78 79 ASN A N 1
ATOM 615 C CA . ASN A 1 79 ? -2.578 -14.004 -31.007 1.00 55.78 79 ASN A CA 1
ATOM 616 C C . ASN A 1 79 ? -3.827 -13.476 -30.286 1.00 55.78 79 ASN A C 1
ATOM 618 O O . ASN A 1 79 ? -4.116 -13.865 -29.155 1.00 55.78 79 ASN A O 1
ATOM 622 N N . LYS A 1 80 ? -4.57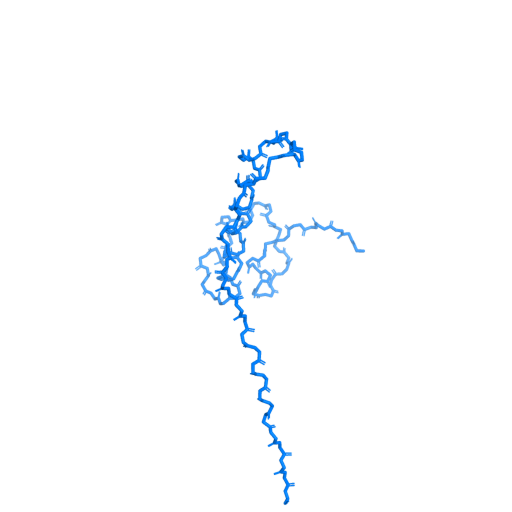0 -12.581 -30.942 1.00 58.25 80 LYS A N 1
ATOM 623 C CA . LYS A 1 80 ? -5.899 -12.131 -30.512 1.00 58.25 80 LYS A CA 1
ATOM 624 C C . LYS A 1 80 ? -6.969 -12.995 -31.180 1.00 58.25 80 LYS A C 1
ATOM 626 O O . LYS A 1 80 ? -7.619 -12.538 -32.113 1.00 58.25 80 LYS A O 1
ATOM 631 N N . ASN A 1 81 ? -7.184 -14.210 -30.682 1.00 50.56 81 ASN A N 1
ATOM 632 C CA . ASN A 1 81 ? -8.448 -14.901 -30.938 1.00 50.56 81 ASN A CA 1
ATOM 633 C C . ASN A 1 81 ? -9.457 -14.451 -29.878 1.00 50.56 81 ASN A C 1
ATOM 635 O O . ASN A 1 81 ? -9.496 -14.951 -28.757 1.00 50.56 81 ASN A O 1
ATOM 639 N N . MET A 1 82 ? -10.216 -13.417 -30.243 1.00 54.31 82 MET A N 1
ATOM 640 C CA . MET A 1 82 ? -11.488 -13.068 -29.622 1.00 54.31 82 MET A CA 1
ATOM 641 C C . MET A 1 82 ? -12.549 -14.025 -30.170 1.00 54.31 82 MET A C 1
ATOM 643 O O . MET A 1 82 ? -13.059 -13.809 -31.264 1.00 54.31 82 MET A O 1
ATOM 647 N N . GLU A 1 83 ? -12.901 -15.058 -29.413 1.00 52.25 83 GLU A N 1
ATOM 648 C CA . GLU A 1 83 ? -14.140 -15.806 -29.635 1.00 52.25 83 GLU A CA 1
ATOM 649 C C . GLU A 1 83 ? -15.151 -15.351 -28.583 1.00 52.25 83 GLU A C 1
ATOM 651 O O . GLU A 1 83 ? -15.079 -15.691 -27.402 1.00 52.25 83 GLU A O 1
ATOM 656 N N . THR A 1 84 ? -16.070 -14.488 -29.008 1.00 59.69 84 THR A N 1
ATOM 657 C CA . THR A 1 84 ? -17.247 -14.108 -28.228 1.00 59.69 84 THR A CA 1
ATOM 658 C C . THR A 1 84 ? -18.188 -15.312 -28.125 1.00 59.69 84 THR A C 1
ATOM 660 O O . THR A 1 84 ? -18.546 -15.862 -29.169 1.00 59.69 84 THR A O 1
ATOM 663 N N . PRO A 1 85 ? -18.663 -15.712 -26.934 1.00 53.69 85 PRO A N 1
ATOM 664 C CA . PRO A 1 85 ? -19.715 -16.710 -26.844 1.00 53.69 85 PRO A CA 1
ATOM 665 C C . PRO A 1 85 ? -21.030 -16.113 -27.363 1.00 53.69 85 PRO A C 1
ATOM 667 O O . PRO A 1 85 ? -21.618 -15.217 -26.753 1.00 53.69 85 PRO A O 1
ATOM 670 N N . SER A 1 86 ? -21.462 -16.619 -28.520 1.00 53.34 86 SER A N 1
ATOM 671 C CA . SER A 1 86 ? -22.787 -16.395 -29.093 1.00 53.34 86 SER A CA 1
ATOM 672 C C . SER A 1 86 ? -23.848 -16.841 -28.089 1.00 53.34 86 SER A C 1
ATOM 674 O O . SER A 1 86 ? -23.944 -18.017 -27.740 1.00 53.34 86 SER A O 1
ATOM 676 N N . THR A 1 87 ? -24.630 -15.889 -27.590 1.00 54.66 87 THR A N 1
ATOM 677 C CA . THR A 1 87 ? -25.845 -16.163 -26.825 1.00 54.66 87 THR A CA 1
ATOM 678 C C . THR A 1 87 ? -27.021 -16.123 -27.789 1.00 54.66 87 THR A C 1
ATOM 680 O O . THR A 1 87 ? -27.551 -15.060 -28.092 1.00 54.66 87 THR A O 1
ATOM 683 N N . SER A 1 88 ? -27.455 -17.293 -28.253 1.00 60.19 88 SER A N 1
ATOM 684 C CA . SER A 1 88 ? -28.778 -17.454 -28.857 1.00 60.19 88 SER A CA 1
ATOM 685 C C . SER A 1 88 ? -29.655 -18.221 -27.877 1.00 60.19 88 SER A C 1
ATOM 687 O O . SER A 1 88 ? -29.475 -19.413 -27.641 1.00 60.19 88 SER A O 1
ATOM 689 N N . LYS A 1 89 ? -30.560 -17.470 -27.246 1.00 59.59 89 LYS A N 1
ATOM 690 C CA . LYS A 1 89 ? -31.764 -17.980 -26.598 1.00 59.59 89 LYS A CA 1
ATOM 691 C C . LYS A 1 89 ? -32.863 -18.099 -27.660 1.00 59.59 89 LYS A C 1
ATOM 693 O O . LYS A 1 89 ? -32.956 -17.207 -28.503 1.00 59.59 89 LYS A O 1
ATOM 698 N N . ILE A 1 90 ? -33.733 -19.088 -27.430 1.00 52.47 90 ILE A N 1
ATOM 699 C CA . ILE A 1 90 ? -35.024 -19.406 -28.075 1.00 52.47 90 ILE A CA 1
ATOM 700 C C . ILE A 1 90 ? -34.892 -20.360 -29.259 1.00 52.47 90 ILE A C 1
ATOM 702 O O . ILE A 1 90 ? -34.380 -19.945 -30.318 1.00 52.47 90 ILE A O 1
#

pLDDT: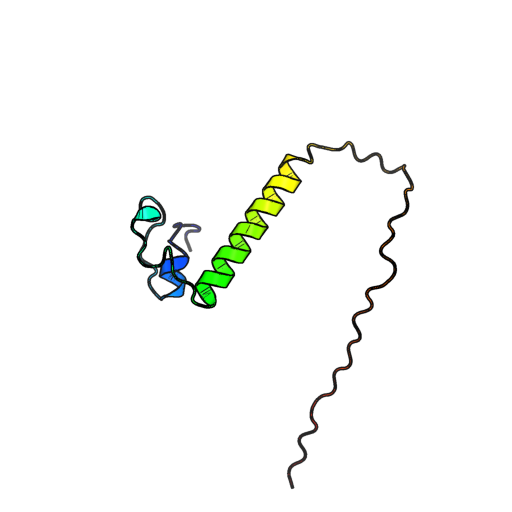 mean 75.73, std 19.48, range [40.44, 97.25]